Protein AF-A0A7C9KAM6-F1 (afdb_monomer_lite)

Radius of gyration: 15.28 Å; chains: 1; bounding box: 34×28×49 Å

Foldseek 3Di:
DCVLCVVVVVCVVPLCVLLVQLVVLVVLCVVLVFPLSPVLSVLSVVSSVVSVCVVVCVVPPDDPPPCPCVVPVSVVNVVSSVVSVVSSVVSVVPDDD

Sequence (97 aa):
MELLFAPFLPLLIFPYLALGPAMVFAGLAWWTSSRFCAATSMTWLLYTAYEAMMYHRILCTGECNIRVDLLLIFPFLFLITILAILAAVVARRKKPK

pLDDT: mean 70.2, std 9.46, range [47.5, 84.38]

Structure (mmCIF, N/CA/C/O backbone):
data_AF-A0A7C9KAM6-F1
#
_entry.id   AF-A0A7C9KAM6-F1
#
loop_
_atom_site.group_PDB
_atom_site.id
_atom_site.type_symbol
_atom_site.label_atom_id
_atom_site.label_alt_id
_atom_site.label_comp_id
_atom_site.label_asym_id
_atom_site.label_entity_id
_atom_site.label_seq_id
_atom_site.pdbx_PDB_ins_code
_atom_site.Cartn_x
_atom_site.Cartn_y
_atom_site.Cartn_z
_atom_site.occupancy
_atom_site.B_iso_or_equiv
_atom_site.auth_seq_id
_atom_site.auth_comp_id
_atom_site.auth_asym_id
_atom_site.auth_atom_id
_atom_site.pdbx_PDB_model_num
ATOM 1 N N . MET A 1 1 ? 7.252 19.108 -2.993 1.00 52.16 1 MET A N 1
ATOM 2 C CA . MET A 1 1 ? 6.899 17.786 -3.561 1.00 52.16 1 MET A CA 1
ATOM 3 C C . MET A 1 1 ? 7.813 16.680 -3.043 1.00 52.16 1 MET A C 1
ATOM 5 O O . MET A 1 1 ? 7.300 15.622 -2.727 1.00 52.16 1 MET A O 1
ATOM 9 N N . GLU A 1 2 ? 9.112 16.917 -2.844 1.00 51.28 2 GLU A N 1
ATOM 10 C CA . GLU A 1 2 ? 10.072 15.881 -2.406 1.00 51.28 2 GLU A CA 1
ATOM 11 C C . GLU A 1 2 ? 9.783 15.255 -1.028 1.00 51.28 2 GLU A C 1
ATOM 13 O O . GLU A 1 2 ? 9.912 14.047 -0.864 1.00 51.28 2 GLU A O 1
ATOM 18 N N . LEU A 1 3 ? 9.284 16.035 -0.061 1.00 54.56 3 LEU A N 1
ATOM 19 C CA . LEU A 1 3 ? 8.917 15.538 1.277 1.00 54.56 3 LEU A CA 1
ATOM 20 C C . LEU A 1 3 ? 7.781 14.498 1.275 1.00 54.56 3 LEU A C 1
ATOM 22 O O . LEU A 1 3 ? 7.706 13.684 2.189 1.00 54.56 3 LEU A O 1
ATOM 26 N N . LEU A 1 4 ? 6.909 14.510 0.260 1.00 56.50 4 LEU A N 1
ATOM 27 C CA . LEU A 1 4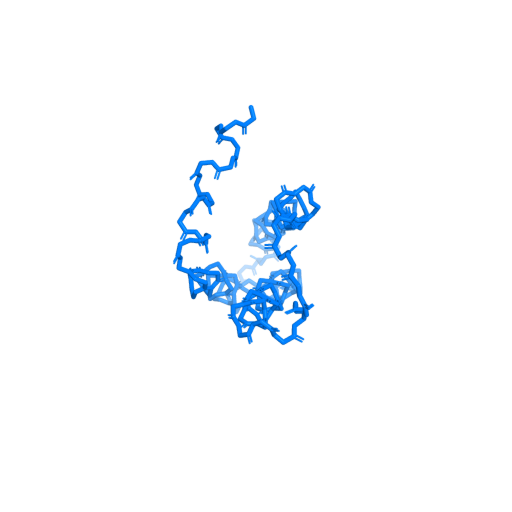 ? 5.787 13.568 0.151 1.00 56.50 4 LEU A CA 1
ATOM 28 C C . LEU A 1 4 ? 6.251 12.214 -0.415 1.00 56.50 4 LEU A C 1
ATOM 30 O O . LEU A 1 4 ? 5.713 11.175 -0.046 1.00 56.50 4 LEU A O 1
ATOM 34 N N . PHE A 1 5 ? 7.297 12.221 -1.251 1.00 56.44 5 PHE A N 1
ATOM 35 C CA . PHE A 1 5 ? 7.868 11.024 -1.877 1.00 56.44 5 PHE A CA 1
ATOM 36 C C . PHE A 1 5 ? 9.061 10.435 -1.107 1.00 56.44 5 PHE A C 1
ATOM 38 O O . PHE A 1 5 ? 9.369 9.261 -1.289 1.00 56.44 5 PHE A O 1
ATOM 45 N N . ALA A 1 6 ? 9.704 11.205 -0.219 1.00 56.81 6 ALA A N 1
ATOM 46 C CA . ALA A 1 6 ? 10.865 10.799 0.583 1.00 56.81 6 ALA A CA 1
ATOM 47 C C . ALA A 1 6 ? 10.751 9.424 1.282 1.00 56.81 6 ALA A C 1
ATOM 49 O O . ALA A 1 6 ? 11.667 8.615 1.119 1.00 56.81 6 ALA A O 1
ATOM 50 N N . PRO A 1 7 ? 9.660 9.088 2.002 1.00 63.09 7 PRO A N 1
ATOM 51 C CA . PRO A 1 7 ? 9.542 7.772 2.640 1.00 63.09 7 PRO A CA 1
ATOM 52 C C . PRO A 1 7 ? 9.373 6.622 1.635 1.00 63.09 7 PRO A C 1
ATOM 54 O O . PRO A 1 7 ? 9.500 5.458 2.008 1.00 63.09 7 PRO A O 1
ATOM 57 N N . PHE A 1 8 ? 9.102 6.935 0.367 1.00 59.69 8 PHE A N 1
ATOM 58 C CA . PHE A 1 8 ? 8.840 5.969 -0.690 1.00 59.69 8 PHE A CA 1
ATOM 59 C C . PHE A 1 8 ? 10.016 5.745 -1.648 1.00 59.69 8 PHE A C 1
ATOM 61 O O . PHE A 1 8 ? 10.016 4.757 -2.379 1.00 59.69 8 PHE A O 1
ATOM 68 N N . LEU A 1 9 ? 11.053 6.592 -1.614 1.00 61.16 9 LEU A N 1
ATOM 69 C CA . LEU A 1 9 ? 12.299 6.363 -2.358 1.00 61.16 9 LEU A CA 1
ATOM 70 C C . LEU A 1 9 ? 12.929 4.972 -2.130 1.00 61.16 9 LEU A C 1
ATOM 72 O O . LEU A 1 9 ? 13.433 4.404 -3.099 1.00 61.16 9 LEU A O 1
ATOM 76 N N . PRO A 1 10 ? 12.885 4.374 -0.921 1.00 61.34 10 PRO A N 1
ATOM 77 C CA . PRO A 1 10 ? 13.410 3.027 -0.707 1.00 61.34 10 PRO A CA 1
ATOM 78 C C . PRO A 1 10 ? 12.692 1.941 -1.525 1.00 61.34 10 PRO A C 1
ATOM 80 O O . PRO A 1 10 ? 13.330 0.959 -1.904 1.00 61.34 10 PRO A O 1
ATOM 83 N N . LEU A 1 11 ? 11.398 2.115 -1.839 1.00 59.56 11 LEU A N 1
ATOM 84 C CA . LEU A 1 11 ? 10.627 1.148 -2.637 1.00 59.56 11 LEU A CA 1
ATOM 85 C C . LEU A 1 11 ? 11.120 1.081 -4.089 1.00 59.56 11 LEU A C 1
ATOM 87 O O . LEU A 1 11 ? 11.052 0.023 -4.699 1.00 59.56 11 LEU A O 1
ATOM 91 N N . LEU A 1 12 ? 11.674 2.177 -4.617 1.00 59.00 12 LEU A N 1
ATOM 92 C CA . LEU A 1 12 ? 12.220 2.235 -5.979 1.00 59.00 12 LEU A CA 1
ATOM 93 C C . LEU A 1 12 ? 13.578 1.538 -6.118 1.00 59.00 12 LEU A C 1
ATOM 95 O O . LEU A 1 12 ? 13.980 1.197 -7.227 1.00 59.00 12 LEU A O 1
ATOM 99 N N . ILE A 1 13 ? 14.308 1.377 -5.012 1.00 60.09 13 ILE A N 1
ATOM 100 C CA . ILE A 1 13 ? 15.627 0.728 -4.986 1.00 60.09 13 ILE A CA 1
ATOM 101 C C . ILE A 1 13 ? 15.472 -0.770 -4.694 1.00 60.09 13 ILE A C 1
ATOM 103 O O . ILE A 1 13 ? 16.223 -1.585 -5.225 1.00 60.09 13 ILE A O 1
ATOM 107 N N . PHE A 1 14 ? 14.472 -1.140 -3.889 1.00 61.56 14 PHE A N 1
ATOM 108 C CA . PHE A 1 14 ? 14.165 -2.522 -3.537 1.00 61.56 14 PHE A CA 1
ATOM 109 C C . PHE A 1 14 ? 12.701 -2.844 -3.882 1.00 61.56 14 PHE A C 1
ATOM 111 O O . PHE A 1 14 ? 11.824 -2.579 -3.059 1.00 61.56 14 PHE A O 1
ATOM 118 N N . PRO A 1 15 ? 12.414 -3.482 -5.036 1.00 59.62 15 PRO A N 1
ATOM 119 C CA . PRO A 1 15 ? 11.037 -3.772 -5.469 1.00 59.62 15 PRO A CA 1
ATOM 120 C C . PRO A 1 15 ? 10.264 -4.643 -4.461 1.00 59.62 15 PRO A C 1
ATOM 122 O O . PRO A 1 15 ? 9.042 -4.582 -4.356 1.00 59.62 15 PRO A O 1
ATOM 125 N N . TYR A 1 16 ? 10.981 -5.413 -3.638 1.00 60.03 16 TYR A N 1
ATOM 126 C CA . TYR A 1 16 ? 10.403 -6.247 -2.586 1.00 60.03 16 TYR A CA 1
ATOM 127 C C . TYR A 1 16 ? 9.978 -5.476 -1.325 1.00 60.03 16 TYR A C 1
ATOM 129 O O . TYR A 1 16 ? 9.309 -6.051 -0.473 1.00 60.03 16 TYR A O 1
ATOM 137 N N . LEU A 1 17 ? 10.311 -4.189 -1.166 1.00 64.06 17 LEU A N 1
ATOM 138 C CA . LEU A 1 17 ? 9.904 -3.417 0.020 1.00 64.06 17 LEU A CA 1
ATOM 139 C C . LEU A 1 17 ? 8.391 -3.125 0.046 1.00 64.06 17 LEU A C 1
ATOM 141 O O . LEU A 1 17 ? 7.823 -2.931 1.122 1.00 64.06 17 LEU A O 1
ATOM 145 N N . ALA A 1 18 ? 7.722 -3.171 -1.112 1.00 64.44 18 ALA A N 1
ATOM 146 C CA . ALA A 1 18 ? 6.267 -3.054 -1.233 1.00 64.44 18 ALA A CA 1
ATOM 147 C C . ALA A 1 18 ? 5.489 -4.196 -0.538 1.00 64.44 18 ALA A C 1
ATOM 149 O O . ALA A 1 18 ? 4.324 -4.018 -0.171 1.00 64.44 18 ALA A O 1
ATOM 150 N N . LEU A 1 19 ? 6.142 -5.334 -0.257 1.00 65.12 19 LEU A N 1
ATOM 151 C CA . LEU A 1 19 ? 5.569 -6.412 0.560 1.00 65.12 19 LEU A CA 1
ATOM 152 C C . LEU A 1 19 ? 5.364 -6.005 2.022 1.00 65.12 19 LEU A C 1
ATOM 154 O O . LEU A 1 19 ? 4.468 -6.534 2.679 1.00 65.12 19 LEU A O 1
ATOM 158 N N . GLY A 1 20 ? 6.166 -5.070 2.541 1.00 75.12 20 GLY A N 1
ATOM 159 C CA . GLY A 1 20 ? 6.078 -4.627 3.933 1.00 75.12 20 G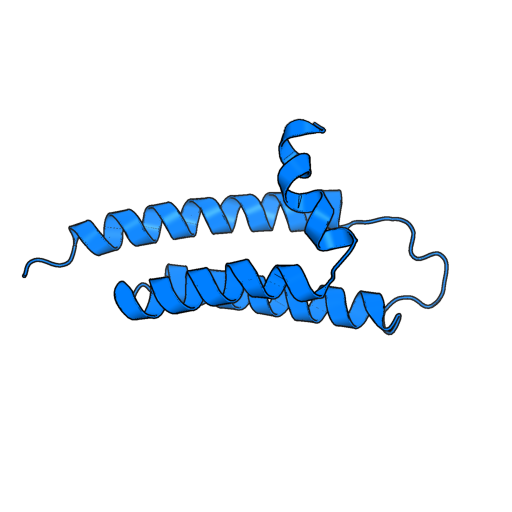LY A CA 1
ATOM 160 C C . GLY A 1 20 ? 4.680 -4.102 4.284 1.00 75.12 20 GLY A C 1
ATOM 161 O O . GLY A 1 20 ? 4.015 -4.675 5.152 1.00 75.12 20 GLY A O 1
ATOM 162 N N . PRO A 1 21 ? 4.178 -3.072 3.582 1.00 72.06 21 PRO A N 1
ATOM 163 C CA . PRO A 1 21 ? 2.824 -2.561 3.780 1.00 72.06 21 PRO A CA 1
ATOM 164 C C . PRO A 1 21 ? 1.736 -3.614 3.539 1.00 72.06 21 PRO A C 1
ATOM 166 O O . PRO A 1 21 ? 0.781 -3.680 4.315 1.00 72.06 21 PRO A O 1
ATOM 169 N N . ALA A 1 22 ? 1.889 -4.474 2.522 1.00 76.19 22 ALA A N 1
ATOM 170 C CA . ALA A 1 22 ? 0.937 -5.552 2.246 1.00 76.19 22 ALA A CA 1
ATOM 171 C C . ALA A 1 22 ? 0.770 -6.483 3.459 1.00 76.19 22 ALA A C 1
ATOM 173 O O . ALA A 1 22 ? -0.363 -6.761 3.865 1.00 76.19 22 ALA A O 1
ATOM 17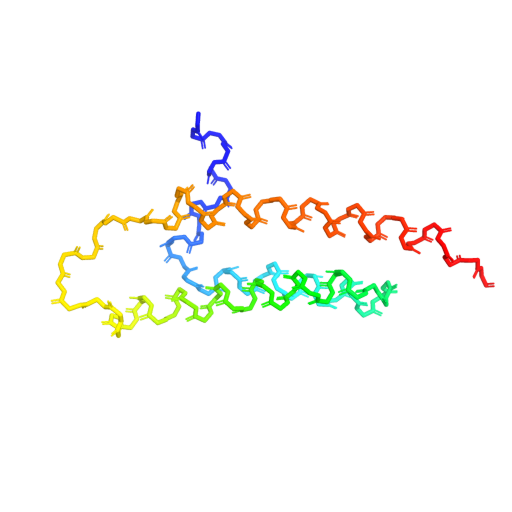4 N N . MET A 1 23 ? 1.882 -6.902 4.079 1.00 78.19 23 MET A N 1
ATOM 175 C CA . MET A 1 23 ? 1.889 -7.742 5.283 1.00 78.19 23 MET A CA 1
ATOM 176 C C . MET A 1 23 ? 1.313 -7.020 6.504 1.00 78.19 23 MET A C 1
ATOM 178 O O . MET A 1 23 ? 0.520 -7.600 7.247 1.00 78.19 23 MET A O 1
ATOM 182 N N . VAL A 1 24 ? 1.661 -5.744 6.698 1.00 79.75 24 VAL A N 1
ATOM 183 C CA . VAL A 1 24 ? 1.136 -4.933 7.808 1.00 79.75 24 VAL A CA 1
ATOM 184 C C . VAL A 1 24 ? -0.386 -4.817 7.712 1.00 79.75 24 VAL A C 1
ATOM 186 O O . VAL A 1 24 ? -1.090 -5.099 8.685 1.00 79.75 24 VAL A O 1
ATOM 189 N N . PHE A 1 25 ? -0.919 -4.476 6.535 1.00 77.25 25 PHE A N 1
ATOM 190 C CA . PHE A 1 25 ? -2.364 -4.377 6.330 1.00 77.25 25 PHE A CA 1
ATOM 191 C C . PHE A 1 25 ? -3.070 -5.733 6.356 1.00 77.25 25 PHE A C 1
ATOM 193 O O . PHE A 1 25 ? -4.197 -5.791 6.844 1.00 77.25 25 PHE A O 1
ATOM 200 N N . ALA A 1 26 ? -2.423 -6.821 5.923 1.00 76.19 26 ALA A N 1
ATOM 201 C CA . ALA A 1 26 ? -2.959 -8.175 6.068 1.00 76.19 26 ALA A CA 1
ATOM 202 C C . ALA A 1 26 ? -3.132 -8.552 7.550 1.00 76.19 26 ALA A C 1
ATOM 204 O O . ALA A 1 26 ? -4.205 -8.998 7.958 1.00 76.19 26 ALA A O 1
ATOM 205 N N . GLY A 1 27 ? -2.114 -8.299 8.381 1.00 78.50 27 GLY A N 1
ATOM 206 C CA . GLY A 1 27 ? -2.188 -8.530 9.826 1.00 78.50 27 GLY A CA 1
ATOM 207 C C . GLY A 1 27 ? -3.258 -7.666 10.501 1.00 78.50 27 GLY A C 1
ATOM 208 O O . GLY A 1 27 ? -4.063 -8.156 11.296 1.00 78.50 27 GLY A O 1
ATOM 209 N N . LEU A 1 28 ? -3.343 -6.387 10.121 1.00 74.50 28 LEU A N 1
ATOM 210 C CA . LEU A 1 28 ? -4.395 -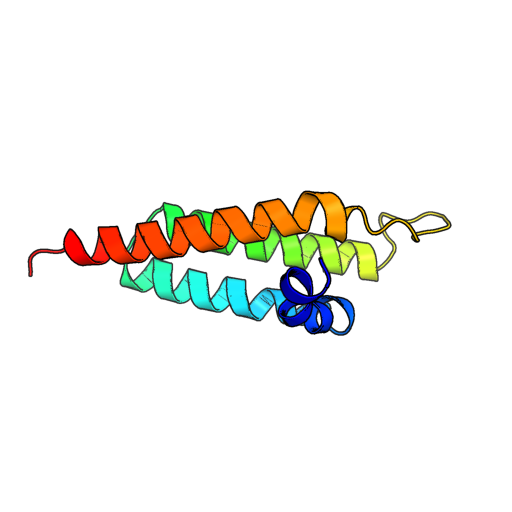5.472 10.577 1.00 74.50 28 LEU A CA 1
ATOM 211 C C . LEU A 1 28 ? -5.793 -5.921 10.139 1.00 74.50 28 LEU A C 1
ATOM 213 O O . LEU A 1 28 ? -6.738 -5.813 10.925 1.00 74.50 28 LEU A O 1
ATOM 217 N N . ALA A 1 29 ? -5.947 -6.437 8.920 1.00 74.44 29 ALA A N 1
ATOM 218 C CA . ALA A 1 29 ? -7.202 -6.992 8.428 1.00 74.44 29 ALA A CA 1
ATOM 219 C C . ALA A 1 29 ? -7.615 -8.225 9.235 1.00 74.44 29 ALA A C 1
ATOM 221 O O . ALA A 1 29 ? -8.781 -8.331 9.611 1.00 74.44 29 ALA A O 1
ATOM 222 N N . TRP A 1 30 ? -6.672 -9.103 9.586 1.00 75.50 30 TRP A N 1
ATOM 223 C CA . TRP A 1 30 ? -6.960 -10.272 10.417 1.00 75.50 30 TRP A CA 1
ATOM 224 C C . TRP A 1 30 ? -7.424 -9.869 11.826 1.00 75.50 30 TRP A C 1
ATOM 226 O O . TRP A 1 30 ? -8.408 -10.398 12.342 1.00 75.50 30 TRP A O 1
ATOM 236 N N . TRP A 1 31 ? -6.794 -8.857 12.428 1.00 74.38 31 TRP A N 1
ATOM 237 C CA . TRP A 1 31 ? -7.169 -8.366 13.760 1.00 74.38 31 TRP A CA 1
ATOM 238 C C . TRP A 1 31 ? -8.486 -7.577 13.803 1.00 74.38 31 TRP A C 1
ATOM 240 O O . TRP A 1 31 ? -9.260 -7.676 14.766 1.00 74.38 31 TRP A O 1
ATOM 250 N N . THR A 1 32 ? -8.754 -6.774 12.774 1.00 71.38 32 THR A N 1
ATOM 251 C CA . THR A 1 32 ? -9.930 -5.887 12.729 1.00 71.38 32 THR A CA 1
ATOM 252 C C . THR A 1 32 ? -11.120 -6.487 11.979 1.00 71.38 32 THR A C 1
ATOM 254 O O . THR A 1 32 ? -12.226 -5.978 12.123 1.00 71.38 32 THR A O 1
ATOM 257 N N . SER A 1 33 ? -10.920 -7.571 11.217 1.00 71.38 33 SER A N 1
ATOM 258 C CA . SER A 1 33 ? -11.899 -8.180 10.297 1.00 71.38 33 SER A CA 1
ATOM 259 C C . SER A 1 33 ? -12.518 -7.184 9.300 1.00 71.38 33 SER A C 1
ATOM 261 O O . SER A 1 33 ? -13.625 -7.367 8.793 1.00 71.38 33 SER A O 1
ATOM 263 N N . SER A 1 34 ? -11.811 -6.088 9.014 1.00 72.75 34 SER A N 1
ATOM 264 C CA . SER A 1 34 ? -12.287 -5.043 8.112 1.00 72.75 34 SER A CA 1
ATOM 265 C C . SER A 1 34 ? -12.038 -5.439 6.658 1.00 72.75 34 SER A C 1
ATOM 267 O O . SER A 1 34 ? -10.888 -5.582 6.233 1.00 72.75 34 SER A O 1
ATOM 269 N N . ARG A 1 35 ? -13.117 -5.535 5.867 1.00 77.06 35 ARG A N 1
ATOM 270 C CA . ARG A 1 35 ? -13.046 -5.763 4.409 1.00 77.06 35 ARG A CA 1
ATOM 271 C C . ARG A 1 35 ? -12.208 -4.696 3.697 1.00 77.06 35 ARG A C 1
ATOM 273 O O . ARG A 1 35 ? -11.577 -4.991 2.690 1.00 77.06 35 ARG A O 1
ATOM 280 N N . PHE A 1 36 ? -12.162 -3.481 4.244 1.00 75.81 36 PHE A N 1
ATOM 281 C CA . PHE A 1 36 ? -11.383 -2.378 3.684 1.00 75.81 36 PHE A CA 1
ATOM 282 C C . PHE A 1 36 ? -9.874 -2.582 3.874 1.00 75.81 36 PHE A C 1
ATOM 284 O O . PHE A 1 36 ? -9.107 -2.380 2.942 1.00 75.81 36 PHE A O 1
ATOM 291 N N . CYS A 1 37 ? -9.442 -3.064 5.046 1.00 74.62 37 CYS A N 1
ATOM 292 C CA . CYS A 1 37 ? -8.032 -3.395 5.285 1.00 74.62 37 CYS A CA 1
ATOM 293 C C . CYS A 1 37 ? -7.570 -4.564 4.404 1.00 74.62 37 CYS A C 1
ATOM 295 O O . CYS A 1 37 ? -6.447 -4.548 3.906 1.00 74.62 37 CYS A O 1
ATOM 297 N N . ALA A 1 38 ? -8.447 -5.551 4.182 1.00 77.00 38 ALA A N 1
ATOM 298 C CA . ALA A 1 38 ? -8.174 -6.659 3.270 1.00 77.00 38 ALA A CA 1
ATOM 299 C C . ALA A 1 38 ? -8.021 -6.172 1.820 1.00 77.00 38 ALA A C 1
ATOM 301 O O . ALA A 1 38 ? -7.060 -6.544 1.152 1.00 77.00 38 ALA A O 1
ATOM 302 N N . ALA A 1 39 ? -8.912 -5.286 1.358 1.00 80.69 39 ALA A N 1
ATOM 303 C CA . ALA A 1 39 ? -8.806 -4.675 0.035 1.00 80.69 39 ALA A CA 1
ATOM 304 C C . ALA A 1 39 ? -7.499 -3.880 -0.123 1.00 80.69 39 ALA A C 1
ATOM 306 O O . ALA A 1 39 ? -6.800 -4.058 -1.113 1.00 80.69 39 ALA A O 1
ATOM 307 N N . THR A 1 40 ? -7.111 -3.074 0.871 1.00 81.88 40 THR A N 1
ATOM 308 C CA . THR A 1 40 ? -5.852 -2.313 0.823 1.00 81.88 40 THR A CA 1
ATOM 309 C C . THR A 1 40 ? -4.618 -3.212 0.825 1.00 81.88 40 THR A C 1
ATOM 311 O O . THR A 1 40 ? -3.675 -2.939 0.086 1.00 81.88 40 THR A O 1
ATOM 314 N N . SER A 1 41 ? -4.620 -4.302 1.601 1.00 79.00 41 SER A N 1
ATOM 315 C CA . SER A 1 41 ? -3.551 -5.308 1.549 1.00 79.00 41 SER A CA 1
ATOM 316 C C . SER A 1 41 ? -3.436 -5.925 0.153 1.00 79.00 41 SER A C 1
ATOM 318 O O . SER A 1 41 ? -2.338 -5.994 -0.396 1.00 79.00 41 SER A O 1
ATOM 320 N N . MET A 1 42 ? -4.573 -6.278 -0.457 1.00 82.69 42 MET A N 1
ATOM 321 C CA . MET A 1 42 ? -4.622 -6.807 -1.819 1.00 82.69 42 MET A CA 1
ATOM 322 C C . MET A 1 42 ? -4.055 -5.803 -2.826 1.00 82.69 42 MET A C 1
ATOM 324 O O . MET A 1 42 ? -3.226 -6.171 -3.649 1.00 82.69 42 MET A O 1
ATOM 328 N N . THR A 1 43 ? -4.420 -4.522 -2.730 1.00 82.94 43 THR A N 1
ATOM 329 C CA . THR A 1 43 ? -3.895 -3.476 -3.619 1.00 82.94 43 THR A CA 1
ATOM 330 C C . THR A 1 43 ? -2.379 -3.310 -3.496 1.00 82.94 43 THR A C 1
ATOM 332 O O . THR A 1 43 ? -1.698 -3.187 -4.511 1.00 82.94 43 THR A O 1
ATOM 335 N N . TRP A 1 44 ? -1.828 -3.359 -2.279 1.00 81.75 44 TRP A N 1
ATOM 336 C CA . TRP A 1 44 ? -0.375 -3.349 -2.062 1.00 81.75 44 TRP A CA 1
ATOM 337 C C . TRP A 1 44 ? 0.319 -4.597 -2.636 1.00 81.75 44 TRP A C 1
ATOM 339 O O . TRP A 1 44 ? 1.428 -4.511 -3.167 1.00 81.75 44 TRP A O 1
ATOM 349 N N . LEU A 1 45 ? -0.341 -5.754 -2.580 1.00 81.25 45 LEU A N 1
ATOM 350 C CA . LEU A 1 45 ? 0.152 -6.999 -3.173 1.00 81.25 45 LEU A CA 1
ATOM 351 C C . LEU A 1 45 ? 0.153 -6.919 -4.710 1.00 81.25 45 LEU A C 1
ATOM 353 O O . LEU A 1 45 ? 1.164 -7.231 -5.336 1.00 81.25 45 LEU A O 1
ATOM 357 N N . LEU A 1 46 ? -0.929 -6.413 -5.316 1.00 82.12 46 LEU A N 1
ATOM 358 C CA . LEU A 1 46 ? -0.985 -6.136 -6.756 1.00 82.12 46 LEU A CA 1
ATOM 359 C C . LEU A 1 46 ? 0.100 -5.142 -7.186 1.00 82.12 46 LEU A C 1
ATOM 361 O O . LEU A 1 46 ? 0.740 -5.362 -8.209 1.00 82.12 46 LEU A O 1
ATOM 365 N N . TYR A 1 47 ? 0.343 -4.091 -6.397 1.00 78.50 47 TYR A N 1
ATOM 366 C CA . TYR A 1 47 ? 1.425 -3.141 -6.662 1.00 78.50 47 TYR A CA 1
ATOM 367 C C . TYR A 1 47 ? 2.801 -3.823 -6.657 1.00 78.50 47 TYR A C 1
ATOM 369 O O . TYR A 1 47 ? 3.617 -3.580 -7.539 1.00 78.50 47 TYR A O 1
ATOM 377 N N . THR A 1 48 ? 3.034 -4.749 -5.724 1.00 76.12 48 THR A N 1
ATOM 378 C CA . THR A 1 48 ? 4.288 -5.520 -5.672 1.00 76.12 48 THR A CA 1
ATOM 379 C C . THR A 1 48 ? 4.446 -6.412 -6.909 1.00 76.12 48 THR A C 1
ATOM 381 O O . THR A 1 48 ? 5.537 -6.517 -7.465 1.00 76.12 48 THR A O 1
ATOM 384 N N . ALA A 1 49 ? 3.360 -7.043 -7.370 1.00 78.12 49 ALA A N 1
ATOM 385 C CA . ALA A 1 49 ? 3.370 -7.844 -8.594 1.00 78.12 49 ALA A CA 1
ATOM 386 C C . ALA A 1 49 ? 3.642 -6.984 -9.840 1.00 78.12 49 ALA A C 1
ATOM 388 O O . ALA A 1 49 ? 4.409 -7.392 -10.709 1.00 78.12 49 ALA A O 1
ATOM 389 N N . TYR A 1 50 ? 3.059 -5.786 -9.903 1.00 76.00 50 TYR A N 1
ATOM 390 C CA . TYR A 1 50 ? 3.318 -4.813 -10.960 1.00 76.00 50 TYR A CA 1
ATOM 391 C C . TYR A 1 50 ? 4.795 -4.377 -10.980 1.00 76.00 50 TYR A C 1
ATOM 393 O O . TYR A 1 50 ? 5.439 -4.479 -12.023 1.00 76.00 50 TYR A O 1
ATOM 401 N N . GLU A 1 51 ? 5.366 -4.012 -9.827 1.00 72.62 51 GLU A N 1
ATOM 402 C CA . GLU A 1 51 ? 6.791 -3.666 -9.697 1.00 72.62 51 GLU A CA 1
ATOM 403 C C . GLU A 1 51 ? 7.700 -4.838 -10.101 1.00 72.62 51 GLU A C 1
ATOM 405 O O . GLU A 1 51 ? 8.702 -4.643 -10.788 1.00 72.62 51 GLU A O 1
ATOM 410 N N . ALA A 1 52 ? 7.340 -6.077 -9.751 1.00 71.62 52 ALA A N 1
ATOM 411 C CA . ALA A 1 52 ? 8.084 -7.267 -10.164 1.00 71.62 52 ALA A CA 1
ATOM 412 C C . ALA A 1 52 ? 8.042 -7.484 -11.688 1.00 71.62 52 ALA A C 1
ATOM 414 O O . ALA A 1 52 ? 9.060 -7.821 -12.295 1.00 71.62 52 ALA A O 1
ATOM 415 N N . MET A 1 53 ? 6.893 -7.259 -12.335 1.00 72.50 53 MET A N 1
ATOM 416 C CA . MET A 1 53 ? 6.781 -7.363 -13.795 1.00 72.50 53 MET A CA 1
ATOM 417 C C . MET A 1 53 ? 7.535 -6.239 -14.519 1.00 72.50 53 MET A C 1
ATOM 419 O O . MET A 1 53 ? 8.147 -6.489 -15.562 1.00 72.50 53 MET A O 1
ATOM 423 N N . MET A 1 54 ? 7.540 -5.028 -13.952 1.00 69.00 54 MET A N 1
ATOM 424 C CA . MET A 1 54 ? 8.359 -3.908 -14.424 1.00 69.00 54 MET A CA 1
ATOM 425 C C . MET A 1 54 ? 9.854 -4.213 -14.272 1.00 69.00 54 MET A C 1
ATOM 427 O O . MET A 1 54 ? 10.620 -4.012 -15.215 1.00 69.00 54 MET A O 1
ATOM 431 N N . TYR A 1 55 ? 10.267 -4.794 -13.139 1.00 68.75 55 TYR A N 1
ATOM 432 C CA . TYR A 1 55 ? 11.644 -5.235 -12.896 1.00 68.75 55 TYR A CA 1
ATOM 433 C C . TYR A 1 55 ? 12.100 -6.298 -13.905 1.00 68.75 55 TYR A C 1
ATOM 435 O O . TYR A 1 55 ? 13.185 -6.192 -14.475 1.00 68.75 55 TYR A O 1
ATOM 443 N N . HIS A 1 56 ? 11.244 -7.282 -14.197 1.00 71.62 56 HIS A N 1
ATOM 444 C CA . HIS A 1 56 ? 11.508 -8.304 -15.214 1.00 71.62 56 HIS A CA 1
ATOM 445 C C . HIS A 1 56 ? 11.406 -7.789 -16.662 1.00 71.62 56 HIS A C 1
ATOM 447 O O . HIS A 1 56 ? 11.590 -8.569 -17.595 1.00 71.62 56 HIS A O 1
ATOM 453 N N . ARG A 1 57 ? 11.137 -6.489 -16.865 1.00 68.12 57 ARG A N 1
ATOM 454 C CA . ARG A 1 57 ? 10.990 -5.826 -18.173 1.00 68.12 57 ARG A CA 1
ATOM 455 C C . ARG A 1 57 ? 9.972 -6.489 -19.107 1.00 68.12 57 ARG A C 1
ATOM 457 O O . ARG A 1 57 ? 10.012 -6.273 -20.312 1.00 68.12 57 ARG A O 1
ATOM 464 N N . ILE A 1 58 ? 9.019 -7.243 -18.559 1.00 65.25 58 ILE A N 1
ATOM 465 C CA . ILE A 1 58 ? 8.003 -7.962 -19.345 1.00 65.25 58 ILE A CA 1
ATOM 466 C C . ILE A 1 58 ? 7.049 -6.962 -20.015 1.00 65.25 58 ILE A C 1
ATOM 468 O O . ILE A 1 58 ? 6.587 -7.194 -21.128 1.00 65.25 58 ILE A O 1
ATOM 472 N N . LEU A 1 59 ? 6.794 -5.823 -19.360 1.00 61.84 59 LEU A N 1
ATOM 473 C CA . LEU A 1 59 ? 5.958 -4.738 -19.884 1.00 61.84 59 LEU A CA 1
ATOM 474 C C . LEU A 1 59 ? 6.747 -3.663 -20.656 1.00 61.84 59 LEU A C 1
ATOM 476 O O . LEU A 1 59 ? 6.136 -2.741 -21.190 1.00 61.84 59 LEU A O 1
ATOM 480 N N . CYS A 1 60 ? 8.080 -3.754 -20.732 1.00 63.69 60 CYS A N 1
ATOM 481 C CA . CYS A 1 60 ? 8.927 -2.703 -21.302 1.00 63.69 60 CYS A CA 1
ATOM 482 C C . CYS A 1 60 ? 9.765 -3.222 -22.485 1.00 63.69 60 CYS A C 1
ATOM 484 O O . CYS A 1 60 ? 10.849 -3.767 -22.301 1.00 63.69 60 CYS A O 1
ATOM 486 N N . THR A 1 61 ? 9.302 -2.982 -23.718 1.00 57.84 61 THR A N 1
ATOM 487 C CA . THR A 1 61 ? 10.014 -3.284 -24.980 1.00 57.84 61 THR A CA 1
ATOM 488 C C . THR A 1 61 ? 10.938 -2.146 -25.466 1.00 57.84 61 THR A C 1
ATOM 490 O O . THR A 1 61 ? 11.325 -2.132 -26.632 1.00 57.84 61 THR A O 1
ATOM 493 N N . GLY A 1 62 ? 11.294 -1.174 -24.609 1.00 65.62 62 GLY A N 1
ATOM 494 C CA . GLY A 1 62 ? 12.073 0.023 -24.983 1.00 65.62 62 GLY A CA 1
ATOM 495 C C . GLY A 1 62 ? 12.507 0.912 -23.799 1.00 65.62 62 GLY A C 1
ATOM 496 O O . GLY A 1 62 ? 12.794 0.405 -22.715 1.00 65.62 62 GLY A O 1
ATOM 497 N N . GLU A 1 63 ? 12.560 2.238 -23.998 1.00 55.81 63 GLU A N 1
ATOM 498 C CA . GLU A 1 63 ? 12.941 3.274 -23.007 1.00 55.81 63 GLU A CA 1
ATOM 499 C C . GLU A 1 63 ? 11.919 3.386 -21.852 1.00 55.81 63 GLU A C 1
ATOM 501 O O . GLU A 1 63 ? 11.019 4.225 -21.832 1.00 55.81 63 GLU A O 1
ATOM 506 N N . CYS A 1 64 ? 12.058 2.508 -20.862 1.00 62.41 64 CYS A N 1
ATOM 507 C CA . CYS A 1 64 ? 11.232 2.425 -19.655 1.00 62.41 64 CYS A CA 1
ATOM 508 C C . CYS A 1 64 ? 11.614 3.534 -18.642 1.00 62.41 64 CYS A C 1
ATOM 510 O O . CYS A 1 64 ? 12.120 3.239 -17.562 1.00 62.41 64 CYS A O 1
ATOM 512 N N . ASN A 1 65 ? 11.468 4.814 -19.013 1.00 57.47 65 ASN A N 1
ATOM 513 C CA . ASN A 1 65 ? 11.984 5.947 -18.220 1.00 57.47 65 ASN A CA 1
ATOM 514 C C . ASN A 1 65 ? 10.891 6.850 -17.606 1.00 57.47 65 ASN A C 1
ATOM 516 O O . ASN A 1 65 ? 11.132 7.554 -16.626 1.00 57.47 65 ASN A O 1
ATOM 520 N N . ILE A 1 66 ? 9.654 6.817 -18.117 1.00 61.09 66 ILE A N 1
ATOM 521 C CA . ILE A 1 66 ? 8.541 7.546 -17.491 1.00 61.09 66 ILE A CA 1
ATOM 522 C C . ILE A 1 66 ? 7.986 6.679 -16.359 1.00 61.09 66 ILE A C 1
ATOM 524 O O . ILE A 1 66 ? 7.181 5.780 -16.590 1.00 61.09 66 ILE A O 1
ATOM 528 N N . ARG A 1 67 ? 8.402 6.961 -15.117 1.00 70.44 67 ARG A N 1
ATOM 529 C CA . ARG A 1 67 ? 7.766 6.413 -13.907 1.00 70.44 67 ARG A CA 1
ATOM 530 C C . ARG A 1 67 ? 6.361 6.999 -13.737 1.00 70.44 67 ARG A C 1
ATOM 532 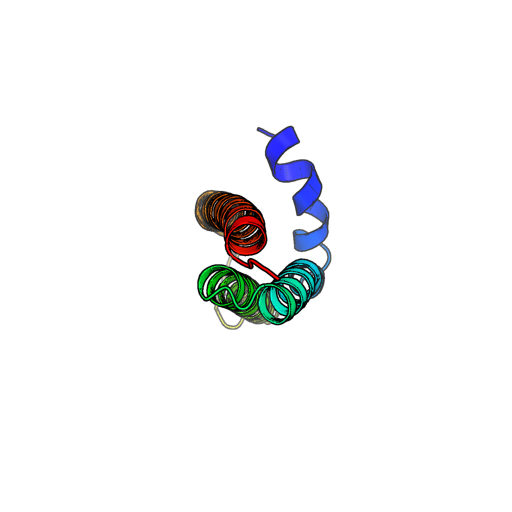O O . ARG A 1 67 ? 6.139 7.841 -12.868 1.00 70.44 67 ARG A O 1
ATOM 539 N N . VAL A 1 68 ? 5.412 6.538 -14.559 1.00 65.00 68 VAL A N 1
ATOM 540 C CA . VAL A 1 68 ? 3.962 6.784 -14.400 1.00 65.00 68 VAL A CA 1
ATOM 541 C C . VAL A 1 68 ? 3.514 6.426 -12.980 1.00 65.00 68 VAL A C 1
ATOM 543 O O . VAL A 1 68 ? 2.646 7.094 -12.415 1.00 65.00 68 VAL A O 1
ATOM 546 N N . ASP A 1 69 ? 4.193 5.459 -12.361 1.00 63.62 69 ASP A N 1
ATOM 547 C CA . ASP A 1 69 ? 4.084 5.126 -10.949 1.00 63.62 69 ASP A CA 1
ATOM 548 C C . ASP A 1 69 ? 4.107 6.330 -10.023 1.00 63.62 69 ASP A C 1
ATOM 550 O O . ASP A 1 69 ? 3.195 6.507 -9.214 1.00 63.62 69 ASP A O 1
ATOM 554 N N . LEU A 1 70 ? 5.111 7.195 -10.180 1.00 66.31 70 LEU A N 1
ATOM 555 C CA . LEU A 1 70 ? 5.331 8.346 -9.307 1.00 66.31 70 LEU A CA 1
ATOM 556 C C . LEU A 1 70 ? 4.201 9.371 -9.387 1.00 66.31 70 LEU A C 1
ATOM 558 O O . LEU A 1 70 ? 3.948 10.078 -8.415 1.00 66.31 70 LEU A O 1
ATOM 562 N N . LEU A 1 71 ? 3.516 9.444 -10.528 1.00 69.19 71 LEU A N 1
ATOM 563 C CA . LEU A 1 71 ? 2.503 10.461 -10.771 1.00 69.19 71 LEU A CA 1
ATOM 564 C C . LEU A 1 71 ? 1.082 9.973 -10.478 1.00 69.19 71 LEU A C 1
ATOM 566 O O . LEU A 1 71 ? 0.267 10.764 -10.012 1.00 69.19 71 LEU A O 1
ATOM 570 N N . LEU A 1 72 ? 0.778 8.697 -10.738 1.00 70.00 72 LEU A N 1
ATOM 571 C CA . LEU A 1 72 ? -0.594 8.182 -10.671 1.00 70.00 72 LEU A CA 1
ATOM 572 C C . LEU A 1 72 ? -0.784 7.097 -9.609 1.00 70.00 72 LEU A C 1
ATOM 574 O O . LEU A 1 72 ? -1.760 7.121 -8.859 1.00 70.00 72 LEU A O 1
ATOM 578 N N . ILE A 1 73 ? 0.162 6.166 -9.510 1.00 73.50 73 ILE A N 1
ATOM 579 C CA . ILE A 1 73 ? 0.039 5.005 -8.625 1.00 73.50 73 ILE A CA 1
ATOM 580 C C . ILE A 1 73 ? 0.352 5.408 -7.180 1.00 73.50 73 ILE A C 1
ATOM 582 O O . ILE A 1 73 ? -0.393 5.059 -6.266 1.00 73.50 73 ILE A O 1
ATOM 586 N N . PHE A 1 74 ? 1.363 6.251 -6.968 1.00 73.38 74 PHE A N 1
ATOM 587 C CA . PHE A 1 74 ? 1.712 6.776 -5.649 1.00 73.38 74 PHE A CA 1
ATOM 588 C C . PHE A 1 74 ? 0.598 7.554 -4.930 1.00 73.38 74 PHE A C 1
ATOM 590 O O . PHE A 1 74 ? 0.293 7.201 -3.786 1.00 73.38 74 PHE A O 1
ATOM 597 N N . PRO A 1 75 ? -0.047 8.581 -5.523 1.00 77.81 75 PRO A N 1
ATOM 598 C CA . PRO A 1 75 ? -1.128 9.293 -4.837 1.00 77.81 75 PRO A CA 1
ATOM 599 C C . PRO A 1 75 ? -2.320 8.378 -4.547 1.00 77.81 75 PRO A C 1
ATOM 601 O O . PRO A 1 75 ? -2.955 8.504 -3.499 1.00 77.81 75 PRO A O 1
ATOM 604 N N . PHE A 1 76 ? -2.588 7.409 -5.425 1.00 80.94 76 PHE A N 1
ATOM 605 C CA . PHE A 1 76 ? -3.617 6.406 -5.191 1.00 80.94 76 PHE A CA 1
ATOM 606 C C . PHE A 1 76 ? -3.275 5.509 -3.991 1.00 80.94 76 PHE A C 1
ATOM 608 O O . PHE A 1 76 ? -4.087 5.382 -3.072 1.00 80.94 76 PHE A O 1
ATOM 615 N N . LEU A 1 77 ? -2.056 4.958 -3.938 1.00 76.94 77 LEU A N 1
ATOM 616 C CA . LEU A 1 77 ? -1.576 4.145 -2.814 1.00 76.94 77 LEU A CA 1
ATOM 617 C C . LEU A 1 77 ? -1.562 4.915 -1.490 1.00 76.94 77 LEU A C 1
ATOM 619 O O . LEU A 1 77 ? -1.899 4.363 -0.440 1.00 76.94 77 LEU A O 1
ATOM 623 N N . PHE A 1 78 ? -1.232 6.202 -1.529 1.00 79.44 78 PHE A N 1
ATOM 624 C CA . PHE A 1 78 ? -1.278 7.064 -0.356 1.00 79.44 78 PHE A CA 1
ATOM 625 C C . PHE A 1 78 ? -2.711 7.221 0.177 1.00 79.44 78 PHE A C 1
ATOM 627 O O . PHE A 1 78 ? -2.960 7.011 1.368 1.00 79.44 78 PHE A O 1
ATOM 634 N N . LEU A 1 79 ? -3.677 7.501 -0.705 1.00 83.38 79 LEU A N 1
ATOM 635 C CA . LEU A 1 79 ? -5.084 7.656 -0.329 1.00 83.38 79 LEU A CA 1
ATOM 636 C C . LEU A 1 79 ? -5.678 6.365 0.248 1.00 83.38 79 LEU A C 1
ATOM 638 O O . LEU A 1 79 ? -6.284 6.402 1.320 1.00 83.38 79 LEU A O 1
ATOM 642 N N . ILE A 1 80 ? -5.471 5.212 -0.399 1.00 81.25 80 ILE A N 1
ATOM 643 C CA . ILE A 1 80 ? -6.002 3.932 0.108 1.00 81.25 80 ILE A CA 1
ATOM 644 C C . ILE A 1 80 ? -5.375 3.536 1.450 1.00 81.25 80 ILE A C 1
ATOM 646 O O . ILE A 1 80 ? -6.033 2.890 2.266 1.00 81.25 80 ILE A O 1
ATOM 650 N N . THR A 1 81 ? -4.122 3.933 1.694 1.00 79.12 81 THR A N 1
ATOM 651 C CA . THR A 1 81 ? -3.409 3.680 2.953 1.00 79.12 81 THR A CA 1
ATOM 652 C C . THR A 1 81 ? -4.032 4.504 4.079 1.00 79.12 81 THR A C 1
ATOM 654 O O . THR A 1 81 ? -4.348 3.954 5.135 1.00 79.12 81 THR A O 1
ATOM 657 N N . ILE A 1 82 ? -4.308 5.793 3.842 1.00 83.94 82 ILE A N 1
ATOM 658 C CA . ILE A 1 82 ? -5.022 6.649 4.804 1.00 83.94 82 ILE A CA 1
ATOM 659 C C . ILE A 1 82 ? -6.418 6.090 5.090 1.00 83.94 82 ILE A C 1
ATOM 661 O O . ILE A 1 82 ? -6.795 5.931 6.253 1.00 83.94 82 ILE A O 1
ATOM 665 N N . LEU A 1 83 ? -7.177 5.747 4.046 1.00 84.38 83 LEU A N 1
ATOM 666 C CA . LEU A 1 83 ? -8.524 5.197 4.200 1.00 84.38 83 LEU A CA 1
ATOM 667 C C . LEU A 1 83 ? -8.522 3.875 4.977 1.00 84.38 83 LEU A C 1
ATOM 669 O O . LEU A 1 83 ? -9.393 3.669 5.820 1.00 84.38 83 LEU A O 1
ATOM 673 N N . ALA A 1 84 ? -7.534 3.005 4.758 1.00 80.06 84 ALA A N 1
ATOM 674 C CA . ALA A 1 84 ? -7.393 1.760 5.508 1.00 80.06 84 ALA A CA 1
ATOM 675 C C . ALA A 1 84 ? -7.104 1.997 6.990 1.00 80.06 84 ALA A C 1
ATOM 677 O O . ALA A 1 84 ? -7.694 1.332 7.839 1.00 80.06 84 ALA A O 1
ATOM 678 N N . ILE A 1 85 ? -6.241 2.963 7.313 1.00 80.50 85 ILE A N 1
ATOM 679 C CA . ILE A 1 85 ? -5.958 3.341 8.702 1.00 80.50 85 ILE A CA 1
ATOM 680 C C . ILE A 1 85 ? -7.231 3.873 9.368 1.00 80.50 85 ILE A C 1
ATOM 682 O O . ILE A 1 85 ? -7.595 3.413 10.451 1.00 80.50 85 ILE A O 1
ATOM 686 N N . LEU A 1 86 ? -7.954 4.783 8.708 1.00 83.25 86 LEU A N 1
ATOM 687 C CA . LEU A 1 86 ? -9.224 5.308 9.216 1.00 83.25 86 LEU A CA 1
ATOM 688 C C . LEU A 1 86 ? -10.253 4.187 9.417 1.00 83.25 86 LEU A C 1
ATOM 690 O O . LEU A 1 86 ? -10.882 4.107 10.473 1.00 83.25 86 LEU A O 1
ATOM 694 N N . ALA A 1 87 ? -10.379 3.274 8.452 1.00 80.38 87 ALA A N 1
ATOM 695 C CA . ALA A 1 87 ? -11.266 2.121 8.545 1.00 80.38 87 ALA A CA 1
ATOM 696 C C . ALA A 1 87 ? -10.870 1.179 9.693 1.00 80.38 87 ALA A C 1
ATOM 698 O O . ALA A 1 87 ? -11.747 0.706 10.413 1.00 80.38 87 ALA A O 1
ATOM 699 N N . ALA A 1 88 ? -9.575 0.935 9.913 1.00 76.06 88 ALA A N 1
ATOM 700 C CA . ALA A 1 88 ? -9.077 0.130 11.028 1.00 76.06 88 ALA A CA 1
ATOM 701 C C . ALA A 1 88 ? -9.393 0.777 12.388 1.00 76.06 88 ALA A C 1
ATOM 703 O O . ALA A 1 88 ? -9.839 0.092 13.313 1.00 76.06 88 ALA A O 1
ATOM 704 N N . VAL A 1 89 ? -9.215 2.098 12.504 1.00 79.69 89 VAL A N 1
ATOM 705 C CA . VAL A 1 89 ? -9.542 2.869 13.715 1.00 79.69 89 VAL A CA 1
ATOM 706 C C . VAL A 1 89 ? -11.046 2.832 13.996 1.00 79.69 89 VAL A C 1
ATOM 708 O O . VAL A 1 89 ? -11.453 2.562 15.128 1.00 79.69 89 VAL A O 1
ATOM 711 N N . VAL A 1 90 ? -11.887 3.041 12.979 1.00 79.19 90 VAL A N 1
ATOM 712 C CA . VAL A 1 90 ? -13.352 2.971 13.112 1.00 79.19 90 VAL A CA 1
ATOM 713 C C . VAL A 1 90 ? -13.817 1.547 13.436 1.00 79.19 90 VAL A C 1
ATOM 715 O O . VAL A 1 90 ? -14.667 1.368 14.308 1.00 79.19 90 VAL A O 1
ATOM 718 N N . ALA A 1 91 ? -13.246 0.523 12.796 1.00 71.06 91 ALA A N 1
ATOM 719 C CA . ALA A 1 91 ? -13.578 -0.878 13.056 1.00 71.06 91 ALA A CA 1
ATOM 720 C C . ALA A 1 91 ? -13.237 -1.294 14.494 1.00 71.06 91 ALA A C 1
ATOM 722 O O . ALA A 1 91 ? -14.039 -1.971 15.136 1.00 71.06 91 ALA A O 1
ATOM 723 N N . ARG A 1 92 ? -12.106 -0.826 1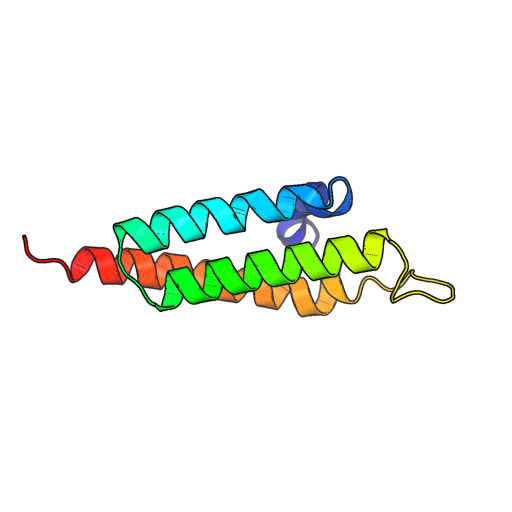5.049 1.00 67.50 92 ARG A N 1
ATOM 724 C CA . ARG A 1 92 ? -11.789 -1.023 16.474 1.00 67.50 92 ARG A CA 1
ATOM 725 C C . ARG A 1 92 ? -12.829 -0.397 17.402 1.00 67.50 92 ARG A C 1
ATOM 727 O O . ARG A 1 92 ? -13.154 -1.009 18.411 1.00 67.50 92 ARG A O 1
ATOM 734 N N . ARG A 1 93 ? -13.381 0.774 17.064 1.00 64.81 93 ARG A N 1
ATOM 735 C CA . ARG A 1 93 ? -14.459 1.398 17.857 1.00 64.81 93 ARG A CA 1
ATOM 736 C C . ARG A 1 93 ? -15.773 0.608 17.809 1.00 64.81 93 ARG A C 1
ATOM 738 O O . ARG A 1 93 ? -16.578 0.740 18.720 1.00 64.81 93 ARG A O 1
ATOM 745 N N . LYS A 1 94 ? -15.994 -0.194 16.760 1.00 58.66 94 LYS A N 1
ATOM 746 C CA . LYS A 1 94 ? -17.217 -0.985 16.548 1.00 58.66 94 LYS A CA 1
ATOM 747 C C . LYS A 1 94 ? -17.190 -2.400 17.128 1.00 58.66 94 LYS A C 1
ATOM 749 O O . LYS A 1 94 ? -18.216 -3.060 17.035 1.00 58.66 94 LYS A O 1
ATOM 754 N N . LYS A 1 95 ? -16.084 -2.883 17.706 1.00 48.50 95 LYS A N 1
ATOM 755 C CA . LYS A 1 95 ? -16.100 -4.101 18.536 1.00 48.50 95 LYS A CA 1
ATOM 756 C C . LYS A 1 95 ? -16.486 -3.712 19.978 1.00 48.50 95 LYS A C 1
ATOM 758 O O . LYS A 1 95 ? -15.581 -3.360 20.735 1.00 48.50 95 LYS A O 1
ATOM 763 N N . PRO A 1 96 ? -17.772 -3.732 20.397 1.00 49.16 96 PRO A N 1
ATOM 764 C CA . PRO A 1 96 ? -18.060 -3.949 21.807 1.00 49.16 96 PRO A CA 1
ATOM 765 C C . PRO A 1 96 ? -17.552 -5.353 22.170 1.00 49.16 96 PRO A C 1
ATOM 767 O O . PRO A 1 96 ? -17.557 -6.246 21.320 1.00 49.16 96 PRO A O 1
ATOM 770 N N . LYS A 1 97 ? -17.013 -5.472 23.386 1.00 47.50 97 LYS A N 1
ATOM 771 C CA . LYS A 1 97 ? -16.430 -6.696 23.953 1.00 47.50 97 LYS A CA 1
ATOM 772 C C . LYS A 1 97 ? -17.319 -7.921 23.770 1.00 47.50 97 LYS A C 1
ATOM 774 O O . LYS A 1 97 ? -18.545 -7.769 23.962 1.00 47.50 97 LYS A O 1
#

Secondary structure (DSSP, 8-state):
-HHHHGGGHHHHH-GGGGHHHHHHHHHHHHHH--HHHHHHHHHHHHHHHHHHHHHTTTT-SS-----HIIIIIHHHHHHHHHHHHHHHHHHHHT---